Protein AF-A0A453AI31-F1 (afdb_monomer_lite)

Structure (mmCIF, N/CA/C/O backbone):
data_AF-A0A453AI31-F1
#
_entry.id   AF-A0A453AI31-F1
#
loop_
_atom_site.group_PDB
_atom_site.id
_atom_site.type_symbol
_atom_site.label_atom_id
_atom_site.label_alt_id
_atom_site.label_comp_id
_atom_site.label_asym_id
_atom_site.label_entity_id
_atom_site.label_seq_id
_atom_site.pdbx_PDB_ins_code
_atom_site.Cartn_x
_atom_site.Cartn_y
_atom_site.Cartn_z
_atom_site.occupancy
_atom_site.B_iso_or_equiv
_atom_site.auth_seq_id
_atom_site.auth_comp_id
_atom_site.auth_asym_id
_atom_site.auth_atom_id
_atom_site.pdbx_PDB_model_num
ATOM 1 N N . PHE A 1 1 ? 23.991 -8.317 1.657 1.00 60.59 1 PHE A N 1
ATOM 2 C CA . PHE A 1 1 ? 23.143 -7.203 2.105 1.00 60.59 1 PHE A CA 1
ATOM 3 C C . PHE A 1 1 ? 21.866 -7.823 2.607 1.00 60.59 1 PHE A C 1
ATOM 5 O O . PHE A 1 1 ? 21.245 -8.556 1.847 1.00 60.59 1 PHE A O 1
ATOM 12 N N . LEU A 1 2 ? 21.525 -7.597 3.868 1.00 69.75 2 LEU A N 1
ATOM 13 C CA . LEU A 1 2 ? 20.229 -7.977 4.405 1.00 69.75 2 LEU A CA 1
ATOM 14 C C . LEU A 1 2 ? 19.218 -6.891 4.020 1.00 69.75 2 LEU A C 1
ATOM 16 O O . LEU A 1 2 ? 19.501 -5.701 4.185 1.00 69.75 2 LEU A O 1
ATOM 20 N N . ILE A 1 3 ? 18.062 -7.283 3.487 1.00 77.31 3 ILE A N 1
ATOM 21 C CA . ILE 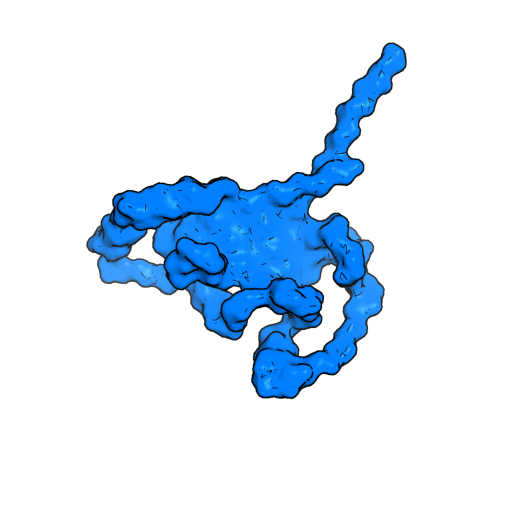A 1 3 ? 16.920 -6.374 3.365 1.00 77.31 3 ILE A CA 1
ATOM 22 C C . ILE A 1 3 ? 16.150 -6.467 4.676 1.00 77.31 3 ILE A C 1
ATOM 24 O O . ILE A 1 3 ? 15.705 -7.544 5.063 1.00 77.31 3 ILE A O 1
ATOM 28 N N . VAL A 1 4 ? 16.034 -5.339 5.371 1.00 85.38 4 VAL A N 1
ATOM 29 C CA . VAL A 1 4 ? 15.209 -5.208 6.570 1.00 85.38 4 VAL A CA 1
ATOM 30 C C . VAL A 1 4 ? 13.912 -4.524 6.164 1.00 85.38 4 VAL A C 1
ATOM 32 O O . VAL A 1 4 ? 13.946 -3.439 5.581 1.00 85.38 4 VAL A O 1
ATOM 35 N N . SER A 1 5 ? 12.782 -5.153 6.474 1.00 88.06 5 SER A N 1
ATOM 36 C CA . SER A 1 5 ? 11.460 -4.538 6.380 1.00 88.06 5 SER A CA 1
ATOM 37 C C . SER A 1 5 ? 11.089 -3.925 7.727 1.00 88.06 5 SER A C 1
ATOM 39 O O . SER A 1 5 ? 11.111 -4.609 8.751 1.00 88.06 5 SER A O 1
ATOM 41 N N . LEU A 1 6 ? 10.751 -2.643 7.723 1.00 92.56 6 LEU A N 1
ATOM 42 C CA . LEU A 1 6 ? 10.165 -1.938 8.857 1.00 92.56 6 LEU A CA 1
ATOM 43 C C . LEU A 1 6 ? 8.677 -1.763 8.583 1.00 92.56 6 LEU A C 1
ATOM 45 O O . LEU A 1 6 ? 8.303 -1.445 7.457 1.00 92.56 6 LEU A O 1
ATOM 49 N N . GLN A 1 7 ? 7.852 -1.981 9.596 1.00 95.25 7 GLN A N 1
ATOM 50 C CA . GLN A 1 7 ? 6.406 -1.915 9.475 1.00 95.25 7 GLN A CA 1
ATOM 51 C C . GLN A 1 7 ? 5.862 -0.803 10.358 1.00 95.25 7 GLN A C 1
ATOM 53 O O . GLN A 1 7 ? 6.305 -0.644 11.495 1.00 95.25 7 GLN A O 1
ATOM 58 N N . TYR A 1 8 ? 4.914 -0.049 9.816 1.00 96.56 8 TYR A N 1
ATOM 59 C CA . TYR A 1 8 ? 4.300 1.091 10.472 1.00 96.56 8 TYR A CA 1
ATOM 60 C C . TYR A 1 8 ? 2.787 1.072 10.275 1.00 96.56 8 TYR A C 1
ATOM 62 O O . TYR A 1 8 ? 2.313 0.699 9.205 1.00 96.56 8 TYR A O 1
ATOM 70 N N . TYR A 1 9 ? 2.044 1.481 11.299 1.00 95.94 9 TYR A N 1
ATOM 71 C CA . TYR A 1 9 ? 0.587 1.607 11.300 1.00 95.94 9 TYR A CA 1
ATOM 72 C C . TYR A 1 9 ? 0.213 3.022 11.711 1.00 95.94 9 TYR A C 1
ATOM 74 O O . TYR A 1 9 ? 0.619 3.442 12.789 1.00 95.94 9 TYR A O 1
ATOM 82 N N . THR A 1 10 ? -0.558 3.737 10.900 1.00 94.44 10 THR A N 1
ATOM 83 C CA . THR A 1 10 ? -0.898 5.144 11.141 1.00 94.44 10 THR A CA 1
ATOM 84 C C . THR A 1 10 ? -2.396 5.309 11.387 1.00 94.44 10 THR A C 1
ATOM 86 O O . THR A 1 10 ? -3.207 4.854 10.572 1.00 94.44 10 THR A O 1
ATOM 89 N N . SER A 1 11 ? -2.753 5.952 12.509 1.00 92.19 11 SER A N 1
ATOM 90 C CA . SER A 1 11 ? -4.144 6.303 12.830 1.00 92.19 11 SER A CA 1
ATOM 91 C C . SER A 1 11 ? -4.662 7.358 11.847 1.00 92.19 11 SER A C 1
ATOM 93 O O . SER A 1 11 ? -3.962 8.337 11.584 1.00 92.19 11 SER A O 1
ATOM 95 N N . PRO A 1 12 ? -5.899 7.212 11.342 1.00 88.50 12 PRO A N 1
ATOM 96 C CA . PRO A 1 12 ? -6.502 8.194 10.454 1.00 88.50 12 PRO A CA 1
ATOM 97 C C . PRO A 1 12 ? -6.972 9.479 11.143 1.00 88.50 12 PRO A C 1
ATOM 99 O O . PRO A 1 12 ? -7.403 10.397 10.449 1.00 88.50 12 PRO A O 1
ATOM 102 N N . VAL A 1 13 ? -6.984 9.521 12.474 1.00 86.81 13 VAL A N 1
ATOM 103 C CA . VAL A 1 13 ? -7.518 10.657 13.236 1.00 86.81 13 VAL A CA 1
ATOM 104 C C . VAL A 1 13 ? -6.383 11.469 13.844 1.00 86.81 13 VAL A C 1
ATOM 106 O O . VAL A 1 13 ? -6.378 12.688 13.735 1.00 86.81 13 VAL A O 1
ATOM 109 N N . SER A 1 14 ? -5.411 10.801 14.461 1.00 88.00 14 SER A N 1
ATOM 110 C CA . SER A 1 14 ? -4.315 11.457 15.183 1.00 88.00 14 SER A CA 1
ATOM 111 C C . SER A 1 14 ? -2.988 11.507 14.424 1.00 88.00 14 SER A C 1
ATOM 113 O O . SER A 1 14 ? -2.026 12.082 14.934 1.00 88.00 14 SER A O 1
ATOM 115 N N . ASP A 1 15 ? -2.894 10.853 13.259 1.00 87.38 15 ASP A N 1
ATOM 116 C CA . ASP A 1 15 ? -1.647 10.604 12.516 1.00 87.38 15 ASP A CA 1
ATOM 117 C C . ASP A 1 15 ? -0.555 9.882 13.340 1.00 87.38 15 ASP A C 1
ATOM 119 O O . ASP A 1 15 ? 0.616 9.796 12.947 1.00 87.38 15 ASP A O 1
ATOM 123 N N . TYR A 1 16 ? -0.916 9.312 14.497 1.00 91.75 16 TYR A N 1
ATOM 124 C CA . TYR A 1 16 ? 0.010 8.551 15.328 1.00 91.75 16 TYR A CA 1
ATOM 125 C C . TYR A 1 16 ? 0.436 7.278 14.623 1.00 91.75 16 TYR A C 1
ATOM 127 O O . TYR A 1 16 ? -0.386 6.563 14.054 1.00 91.75 16 TYR A O 1
ATOM 135 N N . THR A 1 17 ? 1.739 7.005 14.680 1.00 94.25 17 THR A N 1
ATOM 136 C CA . THR A 1 17 ? 2.356 5.881 13.983 1.00 94.25 17 THR A CA 1
ATOM 137 C C . THR A 1 17 ? 2.935 4.872 14.972 1.00 94.25 17 THR A C 1
ATOM 139 O O . THR A 1 17 ? 3.720 5.233 15.849 1.00 94.25 17 THR A O 1
ATOM 142 N N . PHE A 1 18 ? 2.581 3.603 14.792 1.00 96.75 18 PHE A N 1
ATOM 143 C CA . PHE A 1 18 ? 2.964 2.471 15.636 1.00 96.75 18 PHE A CA 1
ATOM 144 C C . PHE A 1 18 ? 3.814 1.480 14.849 1.00 96.75 18 PHE A C 1
ATOM 146 O O . PHE A 1 18 ? 3.632 1.329 13.644 1.00 96.75 18 PHE A O 1
ATOM 153 N N . SER A 1 19 ? 4.742 0.794 15.514 1.00 95.12 19 SER A N 1
ATOM 154 C CA . SER A 1 19 ? 5.666 -0.140 14.851 1.00 95.12 19 SER A CA 1
ATOM 155 C C . SER A 1 19 ? 5.154 -1.582 14.822 1.00 95.12 19 SER A C 1
ATOM 157 O O . SER A 1 19 ? 5.687 -2.432 14.108 1.00 95.12 19 SER A O 1
ATOM 159 N N . THR A 1 20 ? 4.107 -1.864 15.600 1.00 93.88 20 THR A N 1
ATOM 160 C CA . THR A 1 20 ? 3.472 -3.178 15.689 1.00 93.88 20 THR A CA 1
ATOM 161 C C . THR A 1 20 ? 1.952 -3.059 15.647 1.00 93.88 20 THR A C 1
ATOM 163 O O . THR A 1 20 ? 1.379 -2.049 16.053 1.00 93.88 20 THR A O 1
ATOM 166 N N . GLU A 1 21 ? 1.289 -4.124 15.195 1.00 93.56 21 GLU A N 1
ATOM 167 C CA . GLU A 1 21 ? -0.176 -4.206 15.194 1.00 93.56 21 GLU A CA 1
ATOM 168 C C . GLU A 1 21 ? -0.746 -4.124 16.608 1.00 93.56 21 GLU A C 1
ATOM 170 O O . GLU A 1 21 ? -1.772 -3.500 16.839 1.00 93.56 21 GLU A O 1
ATOM 175 N N . MET A 1 22 ? -0.055 -4.735 17.572 1.00 95.00 22 MET A N 1
ATOM 176 C CA . MET A 1 22 ? -0.496 -4.774 18.962 1.00 95.00 22 MET A CA 1
ATOM 177 C C . MET A 1 22 ? -0.529 -3.378 19.587 1.00 95.00 22 MET A C 1
ATOM 179 O O . MET A 1 22 ? -1.482 -3.061 20.285 1.00 95.00 22 MET A O 1
ATOM 183 N N . GLU A 1 23 ? 0.475 -2.541 19.311 1.00 96.38 23 GLU A N 1
ATOM 184 C CA . GLU A 1 23 ? 0.488 -1.136 19.740 1.00 96.38 23 GLU A CA 1
ATOM 185 C C . GLU A 1 23 ? -0.668 -0.346 19.110 1.00 96.38 23 GLU A C 1
ATOM 187 O O . GLU A 1 23 ? -1.345 0.411 19.801 1.00 96.38 23 GLU A O 1
ATOM 192 N N . ALA A 1 24 ? -0.923 -0.553 17.814 1.00 95.56 24 ALA A N 1
ATOM 193 C CA . ALA A 1 24 ? -2.037 0.083 17.116 1.00 95.56 24 ALA A CA 1
ATOM 194 C C . ALA A 1 24 ? -3.400 -0.343 17.692 1.00 95.56 24 ALA A C 1
ATOM 196 O O . ALA A 1 24 ? -4.281 0.493 17.884 1.00 95.56 24 ALA A O 1
ATOM 197 N N . LEU A 1 25 ? -3.566 -1.630 18.010 1.00 94.94 25 LEU A N 1
ATOM 198 C CA . LEU A 1 25 ? -4.778 -2.162 18.628 1.00 94.94 25 LEU A CA 1
ATOM 199 C C . LEU A 1 25 ? -4.962 -1.655 20.062 1.00 94.94 25 LEU A C 1
ATOM 201 O O . LEU A 1 25 ? -6.065 -1.259 20.421 1.00 94.94 25 LEU A O 1
ATOM 205 N N . ASP A 1 26 ? -3.905 -1.627 20.875 1.00 96.25 26 ASP A N 1
ATOM 206 C CA . ASP A 1 26 ? -3.959 -1.071 22.234 1.00 96.25 26 ASP A CA 1
ATOM 207 C C . ASP A 1 26 ? -4.393 0.401 22.209 1.00 96.25 26 ASP A C 1
ATOM 209 O O . ASP A 1 26 ? -5.296 0.809 22.940 1.00 96.25 26 ASP A O 1
ATOM 213 N N . TYR A 1 27 ? -3.832 1.178 21.279 1.00 95.12 27 TYR A N 1
ATOM 214 C CA . TYR A 1 27 ? -4.243 2.556 21.045 1.00 95.12 27 TYR A CA 1
ATOM 215 C C . TYR A 1 27 ? -5.717 2.664 20.637 1.00 95.12 27 TYR A C 1
ATOM 217 O O . TYR A 1 27 ? -6.453 3.463 21.221 1.00 95.12 27 TYR A O 1
ATOM 225 N N . LEU A 1 28 ? -6.161 1.837 19.687 1.00 92.25 28 LEU A N 1
ATOM 226 C CA . LEU A 1 28 ? -7.548 1.792 19.228 1.00 92.25 28 LEU A CA 1
ATOM 227 C C . LEU A 1 28 ? -8.523 1.519 20.383 1.00 92.25 28 LEU A C 1
ATOM 229 O O . LEU A 1 28 ? -9.521 2.219 20.522 1.00 92.25 28 LEU A O 1
ATOM 233 N N . PHE A 1 29 ? -8.219 0.544 21.244 1.00 92.81 29 PHE A N 1
ATOM 234 C CA . PHE A 1 29 ? -9.057 0.200 22.398 1.00 92.81 29 PHE A CA 1
ATOM 235 C C . PHE A 1 29 ? -8.969 1.207 23.554 1.00 92.81 29 PHE A C 1
ATOM 237 O O . PHE A 1 29 ? -9.763 1.131 24.489 1.00 92.81 29 PHE A O 1
ATOM 244 N N . SER A 1 30 ? -8.031 2.155 23.508 1.00 93.06 30 SER A N 1
ATOM 245 C CA . SER A 1 30 ? -7.911 3.224 24.507 1.00 93.06 30 SER A CA 1
ATOM 246 C C . SER A 1 30 ? -8.847 4.419 24.263 1.00 93.06 30 SER A C 1
ATOM 248 O O . SER A 1 30 ? -8.822 5.374 25.050 1.00 93.06 30 SER A O 1
ATOM 250 N N . GLU A 1 31 ? -9.613 4.403 23.160 1.00 86.38 31 GLU A N 1
ATOM 251 C CA . GLU A 1 31 ? -10.559 5.463 22.760 1.00 86.38 31 GLU A CA 1
ATOM 252 C C . GLU A 1 31 ? -9.897 6.859 22.737 1.00 86.38 31 GLU A C 1
ATOM 254 O O . GLU A 1 31 ? -10.485 7.889 23.077 1.00 86.38 31 GLU A O 1
ATOM 259 N N . MET A 1 32 ? -8.604 6.922 22.399 1.00 86.50 32 MET A N 1
ATOM 260 C CA . MET A 1 32 ? -7.882 8.194 22.327 1.00 86.50 32 MET A CA 1
ATOM 261 C C . MET A 1 32 ? -8.389 9.056 21.166 1.00 86.50 32 MET A C 1
ATOM 263 O O . MET A 1 32 ? -8.643 10.241 21.362 1.00 86.50 32 MET A O 1
ATOM 267 N N . ASP A 1 33 ? -8.586 8.452 19.992 1.00 85.25 33 ASP A N 1
ATOM 268 C CA . ASP A 1 33 ? -9.087 9.142 18.799 1.00 85.25 33 ASP A CA 1
ATOM 269 C C . ASP A 1 33 ? -10.500 9.715 19.011 1.00 85.25 33 ASP A C 1
ATOM 271 O O . ASP A 1 33 ? -10.798 10.809 18.536 1.00 85.25 33 ASP A O 1
ATOM 275 N N . GLU A 1 34 ? -11.359 9.039 19.782 1.00 83.75 34 GLU A N 1
ATOM 276 C CA . GLU A 1 34 ? -12.700 9.543 20.119 1.00 83.75 34 GLU A CA 1
ATOM 277 C C . GLU A 1 34 ? -12.618 10.847 20.919 1.00 83.75 34 GLU A C 1
ATOM 279 O O . GLU A 1 34 ? -13.275 11.833 20.587 1.00 83.75 34 GLU A O 1
ATOM 284 N N . ARG A 1 35 ? -11.721 10.898 21.910 1.00 81.50 35 ARG A N 1
ATOM 285 C CA . ARG A 1 35 ? -11.472 12.110 22.704 1.00 81.50 35 ARG A CA 1
ATOM 286 C C . ARG A 1 35 ? -10.901 13.256 21.868 1.00 81.50 35 ARG A C 1
ATOM 288 O O . ARG A 1 35 ? -11.188 14.416 22.160 1.00 81.50 35 ARG A O 1
ATOM 295 N N . ILE A 1 36 ? -10.098 12.948 20.848 1.00 81.44 36 ILE A N 1
ATOM 296 C CA . ILE A 1 36 ? -9.562 13.945 19.910 1.00 81.44 36 ILE A CA 1
ATOM 297 C C . ILE A 1 36 ? -10.705 14.532 19.073 1.00 81.44 36 ILE A C 1
ATOM 299 O O . ILE A 1 36 ? -10.894 15.749 19.083 1.00 81.44 36 ILE A O 1
ATOM 303 N N . LEU A 1 37 ? -11.529 13.681 18.452 1.00 77.62 37 LEU A N 1
ATOM 304 C CA . LEU A 1 37 ? -12.677 14.095 17.634 1.00 77.62 37 LEU A CA 1
ATOM 305 C C . LEU A 1 37 ? -13.723 14.902 18.416 1.00 77.62 37 LEU A C 1
ATOM 307 O O . LEU A 1 37 ? -14.283 15.855 17.883 1.00 77.62 37 LEU A O 1
ATOM 311 N N . GLU A 1 38 ? -13.983 14.559 19.680 1.00 75.00 38 GLU A N 1
ATOM 312 C CA . GLU A 1 38 ? -14.893 15.328 20.541 1.00 75.00 38 GLU A CA 1
ATOM 313 C C . GLU A 1 38 ? -14.365 16.738 20.854 1.00 75.00 38 GLU A C 1
ATOM 315 O O . GLU A 1 38 ? -15.150 17.664 21.080 1.00 75.00 38 GLU A O 1
ATOM 320 N N . SER A 1 39 ? -13.039 16.911 20.873 1.00 70.06 39 SER A N 1
ATOM 321 C CA . SER A 1 39 ? -12.378 18.180 21.193 1.00 70.06 39 SER A CA 1
ATOM 322 C C . SER A 1 39 ? -12.190 19.102 19.980 1.00 70.06 39 SER A C 1
ATOM 324 O O . SER A 1 39 ? -12.159 20.327 20.129 1.00 70.06 39 SER A O 1
ATOM 326 N N . GLU A 1 40 ? -12.131 18.536 18.774 1.00 68.75 40 GLU A N 1
ATOM 327 C CA . GLU A 1 40 ? -11.960 19.255 17.513 1.00 68.75 40 GLU A CA 1
ATOM 328 C C . GLU A 1 40 ? -13.308 19.383 16.789 1.00 68.75 40 GLU A C 1
ATOM 330 O O . GLU A 1 40 ? -13.713 18.542 15.995 1.00 68.75 40 GLU A O 1
ATOM 335 N N . ALA A 1 41 ? -14.028 20.478 17.047 1.00 54.69 41 ALA A N 1
ATOM 336 C CA . ALA A 1 41 ? -15.401 20.694 16.574 1.00 54.69 41 ALA A CA 1
ATOM 337 C C . ALA A 1 41 ? -15.610 20.725 15.038 1.00 54.69 41 ALA A C 1
ATOM 339 O O . ALA A 1 41 ? -16.740 20.925 14.602 1.00 54.69 41 ALA A O 1
ATOM 340 N N . CYS A 1 42 ? -14.573 20.548 14.216 1.00 53.47 42 CYS A N 1
ATOM 341 C CA . CYS A 1 42 ? -14.617 20.424 12.755 1.00 53.47 42 CYS A CA 1
ATOM 342 C C . CYS A 1 42 ? -13.297 19.770 12.298 1.00 53.47 42 CYS A C 1
ATOM 344 O O . CYS A 1 42 ? -12.391 20.485 11.876 1.00 53.47 42 CYS A O 1
ATOM 346 N N . ALA A 1 43 ? -13.144 18.451 12.431 1.00 53.22 43 ALA A N 1
ATOM 347 C CA . ALA A 1 43 ? -11.930 17.781 11.962 1.00 53.22 43 ALA A CA 1
ATOM 348 C C . ALA A 1 43 ? -11.849 17.834 10.426 1.00 53.22 43 ALA A C 1
ATOM 350 O O . ALA A 1 43 ? -12.779 17.423 9.722 1.00 53.22 43 ALA A O 1
ATOM 351 N N . GLU A 1 44 ? -10.750 18.401 9.926 1.00 57.50 44 GLU A N 1
ATOM 352 C CA . GLU A 1 44 ? -10.400 18.390 8.512 1.00 57.50 44 GLU A CA 1
ATOM 353 C C . GLU A 1 44 ? -10.281 16.946 8.010 1.00 57.50 44 GLU A C 1
ATOM 355 O O . GLU A 1 44 ? -9.846 16.034 8.710 1.00 57.50 44 GLU A O 1
ATOM 360 N N . ASP A 1 45 ? -10.743 16.759 6.779 1.00 58.72 45 ASP A N 1
ATOM 361 C CA . ASP A 1 45 ? -10.779 15.496 6.053 1.00 58.72 45 ASP A CA 1
ATOM 362 C C . ASP A 1 45 ? -9.376 14.869 6.021 1.00 58.72 45 ASP A C 1
ATOM 364 O O . ASP A 1 45 ? -8.404 15.554 5.700 1.00 58.72 45 ASP A O 1
ATOM 368 N N . ASN A 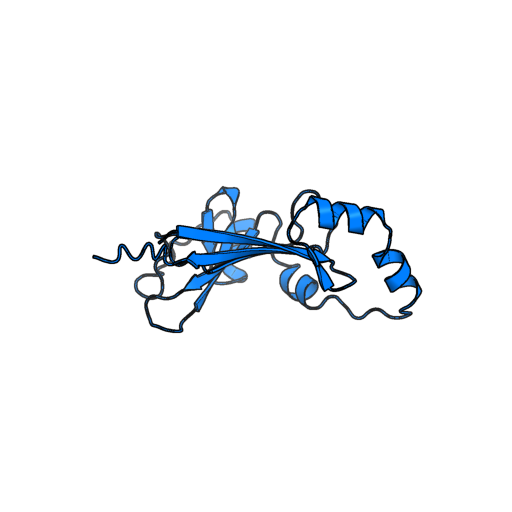1 46 ? -9.246 13.575 6.332 1.00 66.50 46 ASN A N 1
ATOM 369 C CA . ASN A 1 46 ? -7.976 12.867 6.181 1.00 66.50 46 ASN A CA 1
ATOM 370 C C . ASN A 1 46 ? -7.637 12.798 4.680 1.00 66.50 46 ASN A C 1
ATOM 372 O O . ASN A 1 46 ? -8.047 11.882 3.959 1.00 66.50 46 ASN A O 1
ATOM 376 N N . GLU A 1 47 ? -6.923 13.817 4.196 1.00 73.19 47 GLU A N 1
ATOM 377 C CA . GLU A 1 47 ? -6.648 14.052 2.776 1.00 73.19 47 GLU A CA 1
ATOM 378 C C . GLU A 1 47 ? -5.934 12.860 2.123 1.00 73.19 47 GLU A C 1
ATOM 380 O O . GLU A 1 47 ? -6.185 12.538 0.957 1.00 73.19 47 GLU A O 1
ATOM 385 N N . LEU A 1 48 ? -5.098 12.141 2.880 1.00 75.06 48 LEU A N 1
ATOM 386 C CA . LEU A 1 48 ? -4.402 10.950 2.400 1.00 75.06 48 LEU A CA 1
ATOM 387 C C . LEU A 1 48 ? -5.373 9.782 2.182 1.00 75.06 48 LEU A C 1
ATOM 389 O O . LEU A 1 48 ? -5.370 9.174 1.106 1.00 75.06 48 LEU A O 1
ATOM 393 N N . HIS A 1 49 ? -6.257 9.508 3.144 1.00 75.75 49 HIS A N 1
ATOM 394 C CA . HIS A 1 49 ? -7.306 8.502 2.980 1.00 75.75 49 HIS A CA 1
ATOM 395 C C . HIS A 1 49 ? -8.265 8.873 1.835 1.00 75.75 49 HIS A C 1
ATOM 397 O O . HIS A 1 49 ? -8.591 8.034 0.992 1.00 75.75 49 HIS A O 1
ATOM 403 N N . LYS A 1 50 ? -8.662 10.145 1.723 1.00 80.94 50 LYS A N 1
ATOM 404 C CA . LYS A 1 50 ? -9.523 10.634 0.638 1.00 80.94 50 LYS A CA 1
ATOM 405 C C . LYS A 1 50 ? -8.886 10.432 -0.737 1.00 80.94 50 LYS A C 1
ATOM 407 O O . LYS A 1 50 ? -9.542 9.909 -1.644 1.00 80.94 50 LYS A O 1
ATOM 412 N N . MET A 1 51 ? -7.605 10.775 -0.888 1.00 84.50 51 MET A N 1
ATOM 413 C CA . MET A 1 51 ? -6.854 10.625 -2.138 1.00 84.50 51 MET A CA 1
ATOM 414 C C . MET A 1 51 ? -6.754 9.165 -2.600 1.00 84.50 51 MET A C 1
ATOM 416 O O . MET A 1 51 ? -6.658 8.908 -3.805 1.00 84.50 51 MET A O 1
ATOM 420 N N . HIS A 1 52 ? -6.809 8.213 -1.668 1.00 86.19 52 HIS A N 1
ATOM 421 C CA . HIS A 1 52 ? -6.665 6.784 -1.942 1.00 86.19 52 HIS A CA 1
ATOM 422 C C . HIS A 1 52 ? -7.951 5.965 -1.796 1.00 86.19 52 HIS A C 1
ATOM 424 O O . HIS A 1 52 ? -7.956 4.797 -2.161 1.00 86.19 52 HIS A O 1
ATOM 430 N N . SER A 1 53 ? -9.068 6.587 -1.412 1.00 88.62 53 SER A N 1
ATOM 431 C CA . SER A 1 53 ? -10.389 5.951 -1.263 1.00 88.62 53 SER A CA 1
ATOM 432 C C . SER A 1 53 ? -10.944 5.267 -2.523 1.00 88.62 53 SER A C 1
ATOM 434 O O . SER A 1 53 ? -11.878 4.474 -2.438 1.00 88.62 53 SER A O 1
ATOM 436 N N . TRP A 1 54 ? -10.397 5.580 -3.702 1.00 92.56 54 TRP A N 1
ATOM 437 C CA . TRP A 1 54 ? -10.762 4.936 -4.967 1.00 92.56 54 TRP A CA 1
ATOM 438 C C . TRP A 1 54 ? -10.037 3.605 -5.201 1.00 92.56 54 TRP A C 1
ATOM 440 O O . TRP A 1 54 ? -10.444 2.858 -6.092 1.00 92.56 54 TRP A O 1
ATOM 450 N N . LEU A 1 55 ? -8.935 3.351 -4.487 1.00 93.81 55 LEU A N 1
ATOM 451 C CA . LEU A 1 55 ? -8.160 2.125 -4.612 1.00 93.81 55 LEU A CA 1
ATOM 452 C C . LEU A 1 55 ? -8.948 0.998 -3.919 1.00 93.81 55 LEU A C 1
ATOM 454 O O . LEU A 1 55 ? -9.302 1.167 -2.754 1.00 93.81 55 LEU A O 1
ATOM 458 N N . PRO A 1 56 ? -9.275 -0.110 -4.608 1.00 92.38 56 PRO A N 1
ATOM 459 C CA . PRO A 1 56 ? -10.077 -1.172 -4.005 1.00 92.38 56 PRO A CA 1
ATOM 460 C C . PRO A 1 56 ? -9.337 -1.901 -2.880 1.00 92.38 56 PRO A C 1
ATOM 462 O O . PRO A 1 56 ? -8.107 -1.933 -2.860 1.00 92.38 56 PRO A O 1
ATOM 465 N N . ASP A 1 57 ? -10.087 -2.562 -2.003 1.00 89.38 57 ASP A N 1
ATOM 466 C CA . ASP A 1 57 ? -9.519 -3.406 -0.949 1.00 89.38 57 ASP A CA 1
ATOM 467 C C . ASP A 1 57 ? -8.665 -4.544 -1.545 1.00 89.38 57 ASP A C 1
ATOM 469 O O . ASP A 1 57 ? -8.925 -5.039 -2.649 1.00 89.38 57 ASP A O 1
ATOM 473 N N . GLY A 1 58 ? -7.615 -4.954 -0.828 1.00 90.88 58 GLY A N 1
ATOM 474 C CA . GLY A 1 58 ? -6.644 -5.953 -1.301 1.00 90.88 58 GLY A CA 1
ATOM 475 C C . GLY A 1 58 ? -5.600 -5.416 -2.293 1.00 90.88 58 GLY A C 1
ATOM 476 O O . GLY A 1 58 ? -4.810 -6.190 -2.848 1.00 90.88 58 GLY A O 1
ATOM 477 N N . TRP A 1 59 ? -5.575 -4.100 -2.518 1.00 95.25 59 TRP A N 1
ATOM 478 C CA . TRP A 1 59 ? -4.553 -3.418 -3.305 1.00 95.25 59 TRP A CA 1
ATOM 479 C C . TRP A 1 59 ? -3.614 -2.594 -2.434 1.00 95.25 59 TRP A C 1
ATOM 481 O O . TRP A 1 59 ? -4.017 -1.987 -1.446 1.00 95.25 59 TRP A O 1
ATOM 491 N N . VAL A 1 60 ? -2.362 -2.496 -2.872 1.00 96.00 60 VAL A N 1
ATOM 492 C CA . VAL A 1 60 ? -1.349 -1.641 -2.248 1.00 96.00 60 VAL A CA 1
ATOM 493 C C . VAL A 1 60 ? -0.737 -0.685 -3.254 1.00 96.00 60 VAL A C 1
ATOM 495 O O . VAL A 1 60 ? -0.722 -0.930 -4.463 1.00 96.00 60 VAL A O 1
ATOM 498 N N . VAL A 1 61 ? -0.185 0.408 -2.743 1.00 96.50 61 VAL A N 1
ATOM 499 C CA . VAL A 1 61 ? 0.712 1.277 -3.498 1.00 96.50 61 VAL A CA 1
ATOM 500 C C . VAL A 1 61 ? 2.144 0.818 -3.247 1.00 96.50 61 VAL A C 1
ATOM 502 O O . VAL A 1 61 ? 2.652 0.936 -2.140 1.00 96.50 61 VAL A O 1
ATOM 505 N N . GLU A 1 62 ? 2.810 0.306 -4.275 1.00 96.25 62 GLU A N 1
ATOM 506 C CA . GLU A 1 62 ? 4.205 -0.131 -4.223 1.00 96.25 62 GLU A CA 1
ATOM 507 C C . GLU A 1 62 ? 5.109 0.937 -4.847 1.00 96.25 62 GLU A C 1
ATOM 509 O O . GLU A 1 62 ? 4.913 1.354 -5.991 1.00 96.25 62 GLU A O 1
ATOM 514 N N . VAL A 1 63 ? 6.118 1.381 -4.103 1.00 95.19 63 VAL A N 1
ATOM 515 C CA . VAL A 1 63 ? 7.141 2.319 -4.571 1.00 95.19 63 VAL A CA 1
ATOM 516 C C . VAL A 1 63 ? 8.420 1.542 -4.837 1.00 95.19 63 VAL A C 1
ATOM 518 O O . VAL A 1 63 ? 8.949 0.878 -3.947 1.00 95.19 63 VAL A O 1
ATOM 521 N N . ARG A 1 64 ? 8.939 1.643 -6.060 1.00 93.38 64 ARG A N 1
ATOM 522 C CA . ARG A 1 64 ? 10.171 0.977 -6.494 1.00 93.38 64 ARG A CA 1
ATOM 523 C C . ARG A 1 64 ? 11.234 1.967 -6.931 1.00 93.38 64 ARG A C 1
ATOM 525 O O . ARG A 1 64 ? 10.926 2.976 -7.561 1.00 93.38 64 ARG A O 1
ATOM 532 N N . ALA A 1 65 ? 12.495 1.627 -6.696 1.00 91.56 65 ALA A N 1
ATOM 533 C CA . ALA A 1 65 ? 13.624 2.276 -7.340 1.00 91.56 65 ALA A CA 1
ATOM 534 C C . ALA A 1 65 ? 13.679 1.907 -8.835 1.00 91.56 65 ALA A C 1
ATOM 536 O O . ALA A 1 65 ? 13.544 0.744 -9.229 1.00 91.56 65 ALA A O 1
ATOM 537 N N . GLY A 1 66 ? 13.879 2.922 -9.669 1.00 87.38 66 GLY A N 1
ATOM 538 C CA . GLY A 1 66 ? 14.063 2.809 -11.108 1.00 87.38 66 GLY A CA 1
ATOM 539 C C . GLY A 1 66 ? 15.449 2.309 -11.503 1.00 87.38 66 GLY A C 1
ATOM 540 O O . GLY A 1 66 ? 16.379 2.284 -10.700 1.00 87.38 66 GLY A O 1
ATOM 541 N N . THR A 1 67 ? 15.600 1.946 -12.780 1.00 82.75 67 THR A N 1
ATOM 542 C CA . THR A 1 67 ? 16.910 1.576 -13.352 1.00 82.75 67 THR A CA 1
ATOM 543 C C . THR A 1 67 ? 17.864 2.770 -13.410 1.00 82.75 67 THR A C 1
ATOM 545 O O . THR A 1 67 ? 19.077 2.619 -13.256 1.00 82.75 67 THR A O 1
ATOM 548 N N . MET A 1 68 ? 17.324 3.975 -13.613 1.00 79.62 68 MET A N 1
ATOM 549 C CA . MET A 1 68 ? 18.078 5.220 -13.517 1.00 79.62 68 MET A CA 1
ATOM 550 C C . MET A 1 68 ? 18.148 5.677 -12.061 1.00 79.62 68 MET A C 1
ATOM 552 O O . MET A 1 68 ? 17.136 5.665 -11.357 1.00 79.62 68 MET A O 1
ATOM 556 N N . ARG A 1 69 ? 19.334 6.135 -11.639 1.00 73.06 69 ARG A N 1
ATOM 557 C CA . ARG A 1 69 ? 19.535 6.730 -10.311 1.00 73.06 69 ARG A CA 1
ATOM 558 C C . ARG A 1 69 ? 18.501 7.829 -10.047 1.00 73.06 69 ARG A C 1
ATOM 560 O O . ARG A 1 69 ? 18.155 8.587 -10.952 1.00 73.06 69 ARG A O 1
ATOM 567 N N . ASP A 1 70 ? 18.009 7.850 -8.813 1.00 78.19 70 ASP A N 1
ATOM 568 C CA . ASP A 1 70 ? 17.061 8.826 -8.258 1.00 78.19 70 ASP A CA 1
ATOM 569 C C . ASP A 1 70 ? 15.655 8.838 -8.877 1.00 78.19 70 ASP A C 1
ATOM 571 O O . ASP A 1 70 ? 14.818 9.654 -8.495 1.00 78.19 70 ASP A O 1
ATOM 575 N N . LYS A 1 71 ? 15.343 7.912 -9.793 1.00 88.88 71 LYS A N 1
ATOM 576 C CA . LYS A 1 71 ? 13.963 7.708 -10.241 1.00 88.88 71 LYS A CA 1
ATOM 577 C C . LYS A 1 71 ? 13.271 6.699 -9.346 1.00 88.88 71 LYS A C 1
ATOM 579 O O . LYS A 1 71 ? 13.797 5.618 -9.098 1.00 88.88 71 LYS A O 1
ATOM 584 N N . MET A 1 72 ? 12.066 7.039 -8.913 1.00 92.12 72 MET A N 1
ATOM 585 C CA . MET A 1 72 ? 11.158 6.116 -8.250 1.00 92.12 72 MET A CA 1
ATOM 586 C C . MET A 1 72 ? 9.902 5.962 -9.094 1.00 92.12 72 MET A C 1
ATOM 588 O O . MET A 1 72 ? 9.465 6.904 -9.757 1.00 92.12 72 MET A O 1
ATOM 592 N N . TYR A 1 73 ? 9.336 4.767 -9.070 1.00 92.00 73 TYR A N 1
ATOM 593 C CA . TYR A 1 73 ? 8.123 4.430 -9.790 1.00 92.00 73 TYR A CA 1
ATOM 594 C C . TYR A 1 73 ? 7.083 3.934 -8.805 1.00 92.00 73 TYR A C 1
ATOM 596 O O . TYR A 1 73 ? 7.379 3.120 -7.931 1.00 92.00 73 TYR A O 1
ATOM 604 N N . LYS A 1 74 ? 5.867 4.449 -8.963 1.00 93.25 74 LYS A N 1
ATOM 605 C CA . LYS A 1 74 ? 4.706 4.038 -8.190 1.00 93.25 74 LYS A CA 1
ATOM 606 C C . LYS A 1 74 ? 3.897 3.035 -8.998 1.00 93.25 74 LYS A C 1
ATOM 608 O O . LYS A 1 74 ? 3.597 3.291 -10.163 1.00 93.25 74 LYS A O 1
ATOM 613 N N . PHE A 1 75 ? 3.503 1.955 -8.346 1.00 93.81 75 PHE A N 1
ATOM 614 C CA . PHE A 1 75 ? 2.626 0.925 -8.873 1.00 93.81 75 PHE A CA 1
ATOM 615 C C . PHE A 1 75 ? 1.439 0.728 -7.944 1.00 93.81 75 PHE A C 1
ATOM 617 O O . PHE A 1 75 ? 1.569 0.825 -6.729 1.00 93.81 75 PHE A O 1
ATOM 624 N N . TYR A 1 76 ? 0.294 0.404 -8.519 1.00 94.69 76 TYR A N 1
ATOM 625 C CA . TYR A 1 76 ? -0.841 -0.167 -7.815 1.00 94.69 76 TYR A CA 1
ATOM 626 C C . TYR A 1 76 ? -0.770 -1.676 -7.984 1.00 94.69 76 TYR A C 1
ATOM 628 O O . TYR A 1 76 ? -0.755 -2.164 -9.116 1.00 94.69 76 TYR A O 1
ATOM 636 N N . VAL A 1 77 ? -0.671 -2.403 -6.877 1.00 93.94 77 VAL A N 1
ATOM 637 C CA . VAL A 1 77 ? -0.420 -3.844 -6.876 1.00 93.94 77 VAL A CA 1
ATOM 638 C C . VAL A 1 77 ? -1.583 -4.568 -6.227 1.00 93.94 77 VAL A C 1
ATOM 640 O O . VAL A 1 77 ? -1.929 -4.279 -5.087 1.00 93.94 77 VAL A O 1
ATOM 643 N N . HIS A 1 78 ? -2.170 -5.519 -6.942 1.00 92.81 78 HIS A N 1
ATOM 644 C CA . HIS A 1 78 ? -3.167 -6.424 -6.387 1.00 92.81 78 HIS A CA 1
ATOM 645 C C . HIS A 1 78 ? -2.443 -7.534 -5.626 1.00 92.81 78 HIS A C 1
ATOM 647 O O . HIS A 1 78 ? -1.804 -8.384 -6.255 1.00 92.81 78 HIS A O 1
ATOM 653 N N . LEU A 1 79 ? -2.513 -7.527 -4.291 1.00 89.62 79 LEU A N 1
ATOM 654 C CA . LEU A 1 79 ? -1.733 -8.441 -3.448 1.00 89.62 79 LEU A CA 1
ATOM 655 C C . LEU A 1 79 ? -1.969 -9.926 -3.777 1.00 89.62 79 LEU A C 1
ATOM 657 O O . LEU A 1 79 ? -0.980 -10.643 -3.935 1.00 89.62 79 LEU A O 1
ATOM 661 N N . PRO A 1 80 ? -3.218 -10.411 -3.964 1.00 88.25 80 PRO A N 1
ATOM 662 C CA . PRO A 1 80 ? -3.461 -11.837 -4.183 1.00 88.25 80 PRO A CA 1
ATOM 663 C C . PRO A 1 80 ? -2.852 -12.395 -5.473 1.00 88.25 80 PRO A C 1
ATOM 665 O O . PRO A 1 80 ? -2.502 -13.571 -5.530 1.00 88.25 80 PRO A O 1
ATOM 668 N N . THR A 1 81 ? -2.753 -11.581 -6.529 1.00 87.38 81 THR A N 1
ATOM 669 C CA . THR A 1 81 ? -2.276 -12.040 -7.848 1.00 87.38 81 THR A CA 1
ATOM 670 C C . THR A 1 81 ? -0.903 -11.490 -8.226 1.00 87.38 81 THR A C 1
ATOM 672 O O . THR A 1 81 ? -0.346 -11.911 -9.236 1.00 87.38 81 THR A O 1
ATOM 675 N N . GLY A 1 82 ? -0.383 -10.507 -7.486 1.00 87.56 82 GLY A N 1
ATOM 676 C CA . GLY A 1 82 ? 0.856 -9.797 -7.809 1.00 87.56 82 GLY A CA 1
ATOM 677 C C . GLY A 1 82 ? 0.780 -8.920 -9.066 1.00 87.56 82 GLY A C 1
ATOM 678 O O . GLY A 1 82 ? 1.818 -8.500 -9.583 1.00 87.56 82 GLY A O 1
ATOM 679 N N . MET A 1 83 ? -0.422 -8.650 -9.589 1.00 88.31 83 MET A N 1
ATOM 680 C CA . MET A 1 83 ? -0.592 -7.804 -10.776 1.00 88.31 83 MET A CA 1
ATOM 681 C C . MET A 1 83 ? -0.308 -6.345 -10.452 1.00 88.31 83 MET A C 1
ATOM 683 O O . MET A 1 83 ? -0.715 -5.865 -9.401 1.00 88.31 83 MET A O 1
ATOM 687 N N . ARG A 1 84 ? 0.365 -5.642 -11.369 1.00 90.31 84 ARG A N 1
ATOM 688 C CA . ARG A 1 84 ? 0.833 -4.266 -11.172 1.00 90.31 84 ARG A CA 1
ATOM 689 C C . ARG A 1 84 ? 0.330 -3.350 -12.274 1.00 90.31 84 ARG A C 1
ATOM 691 O O . ARG A 1 84 ? 0.400 -3.705 -13.447 1.00 90.31 84 ARG A O 1
ATOM 698 N N . PHE A 1 85 ? -0.096 -2.153 -11.894 1.00 90.75 85 PHE A N 1
ATOM 699 C CA . PHE A 1 85 ? -0.609 -1.134 -12.804 1.00 90.75 85 PHE A CA 1
ATOM 700 C C . PHE A 1 85 ? -0.040 0.244 -12.459 1.00 90.75 85 PHE A C 1
ATOM 702 O O . PHE A 1 85 ? 0.213 0.544 -11.296 1.00 90.75 85 PHE A O 1
ATOM 709 N N . PHE A 1 86 ? 0.167 1.096 -13.463 1.00 87.94 86 PHE A N 1
ATOM 710 C CA . PHE A 1 86 ? 0.712 2.447 -13.263 1.00 87.94 86 PHE A CA 1
ATOM 711 C C . PHE A 1 86 ? -0.355 3.503 -13.001 1.00 87.94 86 PHE A C 1
ATOM 713 O O . PHE A 1 86 ? -0.083 4.512 -12.348 1.00 87.94 86 PHE A O 1
ATOM 720 N N . SER A 1 87 ? -1.550 3.295 -13.546 1.00 89.94 87 SER A N 1
ATOM 721 C CA . SER A 1 87 ? -2.616 4.286 -13.540 1.00 89.94 87 SER A CA 1
ATOM 722 C C . SER A 1 87 ? -3.843 3.778 -12.798 1.00 89.94 87 SER A C 1
ATOM 724 O O . SER A 1 87 ? -4.111 2.575 -12.722 1.00 89.94 87 SER A O 1
ATOM 726 N N . LYS A 1 88 ? -4.606 4.731 -12.269 1.00 92.31 88 LYS A N 1
ATOM 727 C CA . LYS A 1 88 ? -5.916 4.484 -11.672 1.00 92.31 88 LYS A CA 1
ATOM 728 C C . LYS A 1 88 ? -6.867 3.854 -12.690 1.00 92.31 88 LYS A C 1
ATOM 730 O O . LYS A 1 88 ? -7.607 2.934 -12.358 1.00 92.31 88 LYS A O 1
ATOM 735 N N . GLU A 1 89 ? -6.832 4.329 -13.929 1.00 91.94 89 GLU A N 1
ATOM 736 C CA . GLU A 1 89 ? -7.688 3.869 -15.018 1.00 91.94 89 GLU A CA 1
ATOM 737 C C . GLU A 1 89 ? -7.452 2.390 -15.338 1.00 91.94 89 GLU A C 1
ATOM 739 O O . GLU A 1 89 ? -8.408 1.655 -15.581 1.00 91.94 89 GLU A O 1
ATOM 744 N N . ASP A 1 90 ? -6.198 1.934 -15.303 1.00 90.06 90 ASP A N 1
ATOM 745 C CA . ASP A 1 90 ? -5.871 0.532 -15.564 1.00 90.06 90 ASP A CA 1
ATOM 746 C C . ASP A 1 90 ? -6.327 -0.387 -14.428 1.00 90.06 90 ASP A C 1
ATOM 748 O O . ASP A 1 90 ? -6.865 -1.458 -14.705 1.00 90.06 90 ASP A O 1
ATOM 752 N N . VAL A 1 91 ? -6.187 0.050 -13.169 1.00 92.00 91 VAL A N 1
ATOM 753 C CA . VAL A 1 91 ? -6.724 -0.675 -12.003 1.00 92.00 91 VAL A CA 1
ATOM 754 C C . VAL A 1 91 ? -8.233 -0.840 -12.142 1.00 92.00 91 VAL A C 1
ATOM 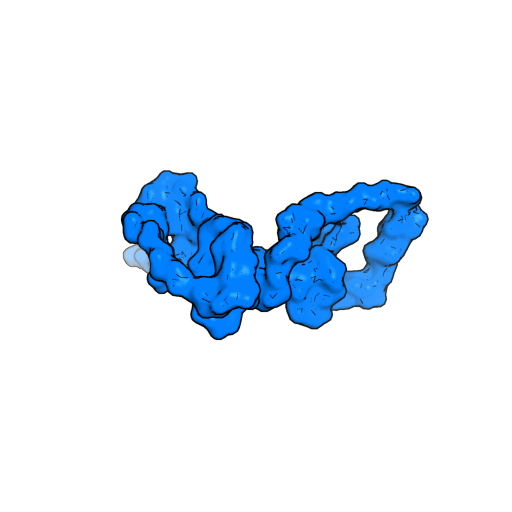756 O O . VAL A 1 91 ? -8.744 -1.956 -12.078 1.00 92.00 91 VAL A O 1
ATOM 759 N N . LEU A 1 92 ? -8.954 0.257 -12.389 1.00 92.00 92 LEU A N 1
ATOM 760 C CA . LEU A 1 92 ? -10.411 0.226 -12.519 1.00 92.00 92 LEU A CA 1
ATOM 761 C C . LEU A 1 92 ? -10.858 -0.622 -13.715 1.00 92.00 92 LEU A C 1
ATOM 763 O O . LEU A 1 92 ? -11.835 -1.362 -13.613 1.00 92.00 92 LEU A O 1
ATOM 767 N N . ARG A 1 93 ? -10.135 -0.566 -14.840 1.00 90.88 93 ARG A N 1
ATOM 768 C CA . ARG A 1 93 ? -10.407 -1.415 -16.007 1.00 90.88 93 ARG A CA 1
ATOM 769 C C . ARG A 1 93 ? -10.199 -2.893 -15.689 1.00 90.88 93 ARG A C 1
ATOM 771 O O . ARG A 1 93 ? -11.041 -3.708 -16.053 1.00 90.88 93 ARG A O 1
ATOM 778 N N . TYR A 1 94 ? -9.115 -3.240 -14.998 1.00 89.94 94 TYR A N 1
ATOM 779 C CA . TYR A 1 94 ? -8.845 -4.614 -14.586 1.00 89.94 94 TYR A CA 1
ATOM 780 C C . TYR A 1 94 ? -9.926 -5.141 -13.630 1.00 89.94 94 TYR A C 1
ATOM 782 O O . TYR A 1 94 ? -10.454 -6.227 -13.853 1.00 89.94 94 TYR A O 1
ATOM 790 N N . VAL A 1 95 ? -10.315 -4.350 -12.626 1.00 91.25 95 VAL A N 1
ATOM 791 C CA . VAL A 1 95 ? -11.349 -4.720 -11.643 1.00 91.25 95 VAL A CA 1
ATOM 792 C C . VAL A 1 95 ? -12.717 -4.916 -12.302 1.00 91.25 95 VAL A C 1
ATOM 794 O O . VAL A 1 95 ? -13.416 -5.874 -11.984 1.00 91.25 95 VAL A O 1
ATOM 797 N N . ASN A 1 96 ? -13.093 -4.043 -13.239 1.00 90.00 96 ASN A N 1
ATOM 798 C CA . ASN A 1 96 ? -14.406 -4.100 -13.885 1.00 90.00 96 ASN A CA 1
ATOM 799 C C . ASN A 1 96 ? -14.495 -5.154 -14.996 1.00 90.00 96 ASN A C 1
ATOM 801 O O . ASN A 1 96 ? -15.535 -5.784 -15.168 1.00 90.00 96 ASN A O 1
ATOM 805 N N . GLU A 1 97 ? -13.437 -5.314 -15.795 1.00 88.31 97 GLU A N 1
ATOM 806 C CA . GLU A 1 97 ? -13.485 -6.099 -17.036 1.00 88.31 97 GLU A CA 1
ATOM 807 C C . GLU A 1 97 ? -12.684 -7.406 -16.964 1.00 88.31 97 GLU A C 1
ATOM 809 O O . GLU A 1 97 ? -12.749 -8.207 -17.896 1.00 88.31 97 GLU A O 1
ATOM 814 N N . GLY A 1 98 ? -11.884 -7.613 -15.913 1.00 79.75 98 GLY A N 1
ATOM 815 C CA . GLY A 1 98 ? -10.963 -8.748 -15.793 1.00 79.75 98 GLY A CA 1
ATOM 816 C C . GLY A 1 98 ? -9.852 -8.758 -16.850 1.00 79.75 98 GLY A C 1
ATOM 817 O O . GLY A 1 98 ? -9.172 -9.769 -17.029 1.00 79.75 98 GLY A O 1
ATOM 818 N N . LYS A 1 99 ? -9.672 -7.660 -17.594 1.00 72.50 99 LYS A N 1
ATOM 819 C CA . LYS A 1 99 ? -8.715 -7.584 -18.701 1.00 72.50 99 LYS A CA 1
ATOM 820 C C . LYS A 1 99 ? -7.341 -7.177 -18.203 1.00 72.50 99 LYS A C 1
ATOM 822 O O . LYS A 1 99 ? -7.176 -6.137 -17.572 1.00 72.50 99 LYS A O 1
ATOM 827 N N . ILE A 1 100 ? -6.347 -7.965 -18.588 1.00 67.38 100 ILE A N 1
ATOM 828 C CA . ILE A 1 100 ? -4.936 -7.667 -18.375 1.00 67.38 100 ILE A CA 1
ATOM 829 C C . ILE A 1 100 ? -4.389 -7.203 -19.724 1.00 67.38 100 ILE A C 1
ATOM 831 O O . ILE A 1 100 ? -4.267 -7.998 -20.653 1.00 67.38 100 ILE A O 1
ATOM 835 N N . SER A 1 101 ? -4.109 -5.909 -19.870 1.00 61.81 101 SER A N 1
ATOM 836 C CA . SER A 1 101 ? -3.249 -5.452 -20.963 1.00 61.81 101 SER A CA 1
ATOM 837 C C . SER A 1 101 ? -1.804 -5.703 -20.549 1.00 61.81 101 SER A C 1
ATOM 839 O O . SER A 1 101 ? -1.386 -5.214 -19.501 1.00 61.81 101 SER A O 1
ATOM 841 N N . GLU A 1 102 ? -1.058 -6.465 -21.349 1.00 57.25 102 GLU A N 1
ATOM 842 C CA . GLU A 1 102 ? 0.383 -6.644 -21.172 1.00 57.25 102 GLU A CA 1
ATOM 843 C C . GLU A 1 102 ? 1.049 -5.261 -21.172 1.00 57.25 102 GLU A C 1
ATOM 845 O O . GLU A 1 102 ? 0.931 -4.504 -22.137 1.00 57.25 102 GLU A O 1
ATOM 850 N N . TRP A 1 103 ? 1.659 -4.885 -20.047 1.00 62.31 103 TRP A N 1
ATOM 851 C CA . TRP A 1 103 ? 2.231 -3.556 -19.877 1.00 62.31 103 TRP A CA 1
ATOM 852 C C . TRP A 1 103 ? 3.738 -3.591 -20.108 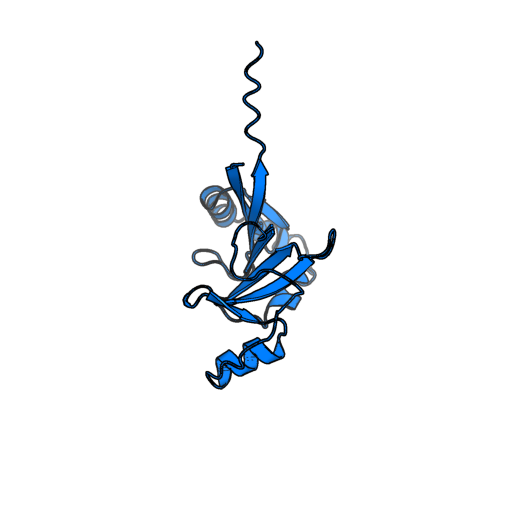1.00 62.31 103 TRP A C 1
ATOM 854 O O . TRP A 1 103 ? 4.467 -4.322 -19.436 1.00 62.31 103 TRP A O 1
ATOM 864 N N . ASP A 1 104 ? 4.219 -2.763 -21.033 1.00 55.94 104 ASP A N 1
ATOM 865 C CA . ASP A 1 104 ? 5.634 -2.711 -21.392 1.00 55.94 104 ASP A CA 1
ATOM 866 C C . ASP A 1 104 ? 6.374 -1.749 -20.444 1.00 55.94 104 ASP A C 1
ATOM 868 O O . ASP A 1 104 ? 6.578 -0.571 -20.725 1.00 55.94 104 ASP A O 1
ATOM 872 N N . VAL A 1 105 ? 6.778 -2.256 -19.274 1.00 61.28 105 VAL A N 1
ATOM 873 C CA . VAL A 1 105 ? 7.684 -1.542 -18.345 1.00 61.28 105 VAL A CA 1
ATOM 874 C C . VAL A 1 105 ? 9.145 -1.577 -18.816 1.00 61.28 105 VAL A C 1
ATOM 876 O O . VAL A 1 105 ? 10.043 -1.092 -18.118 1.00 61.28 105 VAL A O 1
ATOM 879 N N . LYS A 1 106 ? 9.408 -2.193 -19.980 1.00 63.53 106 LYS A N 1
ATOM 880 C CA . LYS A 1 106 ? 10.753 -2.519 -20.460 1.00 63.53 106 LYS A CA 1
ATOM 881 C C . LYS A 1 106 ? 11.665 -1.296 -20.427 1.00 63.53 106 LYS A C 1
ATOM 883 O O . LYS A 1 106 ? 11.487 -0.328 -21.158 1.00 63.53 106 LYS A O 1
ATOM 888 N N . GLY A 1 107 ? 12.679 -1.381 -19.569 1.00 66.19 107 GLY A N 1
ATOM 889 C CA . GLY A 1 107 ? 13.771 -0.415 -19.468 1.00 66.19 107 GLY A CA 1
ATOM 890 C C . GLY A 1 107 ? 13.604 0.685 -18.413 1.00 66.19 107 GLY A C 1
ATOM 891 O O . GLY A 1 107 ? 14.604 1.322 -18.084 1.00 66.19 107 GLY A O 1
ATOM 892 N N . LEU A 1 108 ? 12.412 0.896 -17.838 1.00 73.50 108 LEU A N 1
ATOM 893 C CA . LEU A 1 108 ? 12.182 1.961 -16.843 1.00 73.50 108 LEU A CA 1
ATOM 894 C C . LEU A 1 108 ? 12.418 1.49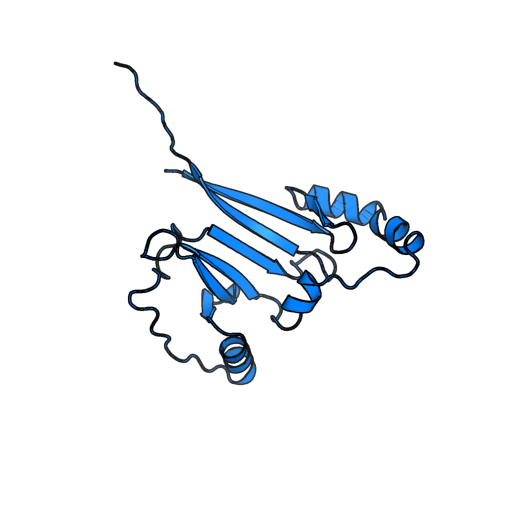9 -15.401 1.00 73.50 108 LEU A C 1
ATOM 896 O O . LEU A 1 108 ? 13.142 2.147 -14.639 1.00 73.50 108 LEU A O 1
ATOM 900 N N . CYS A 1 109 ? 11.840 0.362 -15.025 1.00 79.19 109 CYS A N 1
ATOM 901 C CA . CYS A 1 109 ? 12.097 -0.273 -13.741 1.00 79.19 109 CYS A CA 1
ATOM 902 C C . CYS A 1 109 ? 12.082 -1.793 -13.890 1.00 79.19 109 CYS A C 1
ATOM 904 O O . CYS A 1 109 ? 11.349 -2.342 -14.712 1.00 79.19 109 CYS A O 1
ATOM 906 N N . ASP A 1 110 ? 12.871 -2.470 -13.065 1.00 80.69 110 ASP A N 1
ATOM 907 C CA . ASP A 1 110 ? 12.772 -3.916 -12.921 1.00 80.69 110 ASP A CA 1
ATOM 908 C C . ASP A 1 110 ? 11.564 -4.240 -12.028 1.00 80.69 110 ASP A C 1
ATOM 910 O O . ASP A 1 110 ? 11.531 -3.876 -10.852 1.00 80.69 110 ASP A O 1
ATOM 914 N N . THR A 1 111 ? 10.525 -4.848 -12.600 1.00 81.31 111 THR A N 1
ATOM 915 C CA . THR A 1 111 ? 9.359 -5.328 -11.840 1.00 81.31 111 THR A CA 1
ATOM 916 C C . THR A 1 111 ? 9.497 -6.784 -11.396 1.00 81.31 111 THR A C 1
ATOM 918 O O . THR A 1 111 ? 8.611 -7.291 -10.713 1.00 81.31 111 THR A O 1
ATOM 921 N N . ILE A 1 112 ? 10.567 -7.466 -11.816 1.00 81.31 112 ILE A N 1
ATOM 922 C CA . ILE A 1 112 ? 10.817 -8.884 -11.550 1.00 81.31 112 ILE A CA 1
ATOM 923 C C . ILE A 1 112 ? 11.543 -9.034 -10.215 1.00 81.31 112 ILE A C 1
ATOM 925 O O . ILE A 1 112 ? 11.143 -9.852 -9.393 1.00 81.31 112 ILE A O 1
ATOM 929 N N . SER A 1 113 ? 12.592 -8.240 -9.986 1.00 84.75 113 SER A N 1
ATOM 930 C CA . SER A 1 113 ? 13.299 -8.229 -8.703 1.00 84.75 113 SER A CA 1
ATOM 931 C C . SER A 1 113 ? 12.446 -7.591 -7.604 1.00 84.75 113 SER 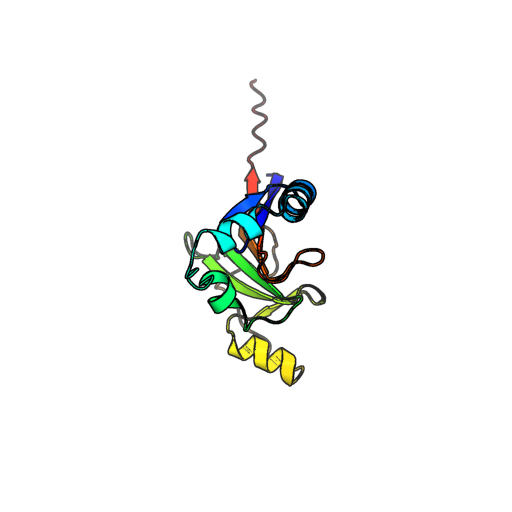A C 1
ATOM 933 O O . SER A 1 113 ? 11.738 -6.617 -7.846 1.00 84.75 113 SER A O 1
ATOM 935 N N . GLU A 1 114 ? 12.523 -8.110 -6.381 1.00 86.44 114 GLU A N 1
ATOM 936 C CA . GLU A 1 114 ? 11.953 -7.467 -5.188 1.00 86.44 114 GLU A CA 1
ATOM 937 C C . GLU A 1 114 ? 12.970 -6.545 -4.493 1.00 86.44 114 GLU A C 1
ATOM 939 O O . GLU A 1 114 ? 12.597 -5.682 -3.703 1.00 86.44 114 GLU A O 1
ATOM 944 N N . ASP A 1 115 ? 14.258 -6.636 -4.850 1.00 86.12 115 ASP A N 1
ATOM 945 C CA . ASP A 1 115 ? 15.350 -5.884 -4.215 1.00 86.12 115 ASP A CA 1
ATOM 946 C C . ASP A 1 115 ? 15.294 -4.373 -4.476 1.00 86.12 115 ASP A C 1
ATOM 948 O O . ASP A 1 115 ? 16.080 -3.607 -3.902 1.00 86.12 115 ASP A O 1
ATOM 952 N N . ASN A 1 116 ? 14.452 -3.936 -5.412 1.00 89.12 116 ASN A N 1
ATOM 953 C CA . ASN A 1 116 ? 14.229 -2.529 -5.719 1.00 89.12 116 ASN A CA 1
ATOM 954 C C . ASN A 1 116 ? 12.923 -1.987 -5.133 1.00 89.12 116 ASN A C 1
ATOM 956 O O . ASN A 1 116 ? 12.639 -0.808 -5.343 1.00 89.12 116 ASN A O 1
ATOM 960 N N . ILE A 1 117 ? 12.143 -2.792 -4.410 1.00 92.44 117 ILE A N 1
ATOM 961 C CA . ILE A 1 117 ? 10.992 -2.294 -3.659 1.00 92.44 117 ILE A CA 1
ATOM 962 C C . ILE A 1 117 ? 11.522 -1.441 -2.503 1.00 92.44 117 ILE A C 1
ATOM 964 O O . ILE A 1 117 ? 12.436 -1.839 -1.784 1.00 92.44 117 ILE A O 1
ATOM 968 N N . LEU A 1 118 ? 10.980 -0.232 -2.373 1.00 94.00 118 LEU A N 1
ATOM 969 C CA . LEU A 1 118 ? 11.327 0.733 -1.330 1.00 94.00 118 LEU A CA 1
ATOM 970 C C . LEU A 1 118 ? 10.238 0.797 -0.266 1.00 94.00 118 LEU A C 1
ATOM 972 O O . LEU A 1 118 ? 10.550 0.852 0.921 1.00 94.00 118 LEU A O 1
ATOM 976 N N . ALA A 1 119 ? 8.975 0.776 -0.694 1.00 96.06 119 ALA A N 1
ATOM 977 C CA . ALA A 1 119 ? 7.838 0.776 0.209 1.00 96.06 119 ALA A CA 1
ATOM 978 C C . ALA A 1 119 ? 6.612 0.085 -0.402 1.00 96.06 119 ALA A C 1
ATOM 980 O O . ALA A 1 119 ? 6.437 0.087 -1.623 1.00 96.06 119 ALA A O 1
ATOM 981 N N . GLN A 1 120 ? 5.747 -0.454 0.451 1.00 96.25 120 GLN A N 1
ATOM 982 C CA . GLN A 1 120 ? 4.375 -0.837 0.125 1.00 96.25 120 GLN A CA 1
ATOM 983 C C . GLN A 1 120 ? 3.428 -0.178 1.129 1.00 96.25 120 GLN A C 1
ATOM 985 O O . GLN A 1 120 ? 3.637 -0.292 2.332 1.00 96.25 120 GLN A O 1
ATOM 990 N N . VAL A 1 121 ? 2.401 0.505 0.631 1.00 95.81 121 VAL A N 1
ATOM 991 C CA . VAL A 1 121 ? 1.387 1.188 1.440 1.00 95.81 121 VAL A CA 1
ATOM 992 C C . VAL A 1 121 ? 0.042 0.509 1.222 1.00 95.81 121 VAL A C 1
ATOM 994 O O . VAL A 1 121 ? -0.483 0.496 0.106 1.00 95.81 121 VAL A O 1
ATOM 997 N N . GLU A 1 122 ? -0.493 -0.056 2.292 1.00 95.25 122 GLU A N 1
ATOM 998 C CA . GLU A 1 122 ? -1.790 -0.711 2.384 1.00 95.25 122 GLU A CA 1
ATOM 999 C C . GLU A 1 122 ? -2.781 0.233 3.073 1.00 95.25 122 GLU A C 1
ATOM 1001 O O . GLU A 1 122 ? -2.529 0.727 4.173 1.00 95.25 122 GLU A O 1
ATOM 1006 N N . PHE A 1 123 ? -3.905 0.498 2.411 1.00 93.56 123 PHE A N 1
ATOM 1007 C CA . PHE A 1 123 ? -4.991 1.315 2.948 1.00 93.56 123 PHE A CA 1
ATOM 1008 C C . PHE A 1 123 ? -6.096 0.395 3.445 1.00 93.56 123 PHE A C 1
ATOM 1010 O O . PHE A 1 123 ? -6.441 -0.554 2.747 1.00 93.56 123 PHE A O 1
ATOM 1017 N N . ASN A 1 124 ? -6.677 0.711 4.604 1.00 91.81 124 ASN A N 1
ATOM 1018 C CA . ASN A 1 124 ? -7.673 -0.134 5.268 1.00 91.81 124 ASN A CA 1
ATOM 1019 C C . ASN A 1 124 ? -7.152 -1.570 5.480 1.00 91.81 124 ASN A C 1
ATOM 1021 O O . ASN A 1 124 ? -7.773 -2.514 4.991 1.00 91.81 124 ASN A O 1
ATOM 1025 N N . PRO A 1 125 ? -5.997 -1.744 6.150 1.00 92.69 125 PRO A N 1
ATOM 1026 C CA . PRO A 1 125 ? -5.429 -3.065 6.374 1.00 92.69 125 PRO A CA 1
ATOM 1027 C C . PRO A 1 125 ? -6.400 -3.947 7.162 1.00 92.69 125 PRO A C 1
ATOM 1029 O O . PRO A 1 125 ? -7.099 -3.478 8.067 1.00 92.69 125 PRO A O 1
ATOM 1032 N N . ASP A 1 126 ? -6.405 -5.237 6.834 1.00 90.44 126 ASP A N 1
ATOM 1033 C CA . ASP A 1 126 ? -7.248 -6.223 7.506 1.00 90.44 126 ASP A CA 1
ATOM 1034 C C . ASP A 1 126 ? -7.043 -6.184 9.031 1.00 90.44 126 ASP A C 1
ATOM 1036 O O . ASP A 1 126 ? -5.919 -6.097 9.526 1.00 90.44 126 ASP A O 1
ATOM 1040 N N . GLY A 1 127 ? -8.142 -6.267 9.784 1.00 90.00 127 GLY A N 1
ATOM 1041 C CA . GLY A 1 127 ? -8.116 -6.261 11.251 1.00 90.00 127 GLY A CA 1
ATOM 1042 C C . GLY A 1 127 ? -8.102 -4.873 11.901 1.00 90.00 127 GLY A C 1
ATOM 1043 O O . GLY A 1 127 ? -8.285 -4.792 13.115 1.00 90.00 127 GLY A O 1
ATOM 1044 N N . LEU A 1 128 ? -7.972 -3.789 11.125 1.00 92.19 128 LEU A N 1
ATOM 1045 C CA . LEU A 1 128 ? -8.084 -2.414 11.618 1.00 92.19 128 LEU A CA 1
ATOM 1046 C C . LEU A 1 128 ? -9.316 -1.690 11.041 1.00 92.19 128 LEU A C 1
ATOM 1048 O O . LEU A 1 128 ? -9.820 -2.056 9.976 1.00 92.19 128 LEU A O 1
ATOM 1052 N N . PRO A 1 129 ? -9.840 -0.660 11.734 1.00 91.62 129 PRO A N 1
ATOM 1053 C CA . PRO A 1 129 ? -10.927 0.157 11.211 1.00 91.62 129 PRO A CA 1
ATOM 1054 C C . PRO A 1 129 ? -10.575 0.843 9.887 1.00 91.62 129 PRO A C 1
ATOM 1056 O O . PRO A 1 129 ? -9.413 1.108 9.571 1.00 91.62 129 PRO A O 1
ATOM 1059 N N . LYS A 1 130 ? -11.613 1.216 9.134 1.00 89.31 130 LYS A N 1
ATOM 1060 C CA . LYS A 1 130 ? -11.452 2.000 7.907 1.00 89.31 130 LYS A CA 1
ATOM 1061 C C . LYS A 1 130 ? -10.718 3.313 8.198 1.00 89.31 130 LYS A C 1
ATOM 1063 O O . LYS A 1 130 ? -11.018 3.985 9.180 1.00 89.31 130 LYS A O 1
ATOM 1068 N N . GLY A 1 131 ? -9.791 3.683 7.323 1.00 89.69 131 GLY A N 1
ATOM 1069 C CA . GLY A 1 131 ? -8.948 4.867 7.454 1.00 89.69 131 GLY A CA 1
ATOM 1070 C C . GLY A 1 131 ? -7.507 4.543 7.822 1.00 89.69 131 GLY A C 1
ATOM 1071 O O . GLY A 1 131 ? -6.609 5.263 7.394 1.00 89.69 131 GLY A O 1
ATOM 1072 N N . TRP A 1 132 ? -7.271 3.456 8.558 1.00 93.12 132 TRP A N 1
ATOM 1073 C CA . TRP A 1 132 ? -5.921 3.074 8.958 1.00 93.12 132 TRP A CA 1
ATOM 1074 C C . TRP A 1 132 ? -5.030 2.804 7.746 1.00 93.12 132 TRP A C 1
ATOM 1076 O O . TRP A 1 132 ? -5.474 2.290 6.715 1.00 93.12 132 TRP A O 1
ATOM 1086 N N . VAL A 1 133 ? -3.755 3.151 7.888 1.00 94.81 133 VAL A N 1
ATOM 1087 C CA . VAL A 1 133 ? -2.735 2.937 6.860 1.00 94.81 133 VAL A CA 1
ATOM 1088 C C . VAL A 1 133 ? -1.635 2.068 7.438 1.00 94.81 133 VAL A C 1
ATOM 1090 O O . VAL A 1 133 ? -1.178 2.305 8.553 1.00 94.81 133 VAL A O 1
ATOM 1093 N N . LYS A 1 134 ? -1.197 1.069 6.674 1.00 95.38 134 LYS A N 1
ATOM 1094 C CA . LYS A 1 134 ? -0.036 0.245 6.996 1.00 95.38 134 LYS A CA 1
ATOM 1095 C C . LYS A 1 134 ? 1.042 0.446 5.941 1.00 95.38 134 LYS A C 1
ATOM 1097 O O . LYS A 1 134 ? 0.806 0.242 4.754 1.00 95.38 134 LYS A O 1
ATOM 1102 N N . GLU A 1 135 ? 2.236 0.825 6.371 1.00 96.38 135 GLU A N 1
ATOM 1103 C CA . GLU A 1 135 ? 3.401 1.007 5.510 1.00 96.38 135 GLU A CA 1
ATOM 1104 C C . GLU A 1 135 ? 4.461 -0.054 5.823 1.00 96.38 135 GLU A C 1
ATOM 1106 O O . GLU A 1 135 ? 4.846 -0.263 6.973 1.00 96.38 135 GLU A O 1
ATOM 1111 N N . LEU A 1 136 ? 4.956 -0.717 4.781 1.00 95.50 136 LEU A N 1
ATOM 1112 C CA . LEU A 1 136 ? 6.124 -1.589 4.820 1.00 95.50 136 LEU A CA 1
ATOM 1113 C C . LEU A 1 136 ? 7.272 -0.889 4.100 1.00 95.50 136 LEU A C 1
ATOM 1115 O O . LEU A 1 136 ? 7.208 -0.712 2.888 1.00 95.50 136 LEU A O 1
ATOM 1119 N N . VAL A 1 137 ? 8.327 -0.516 4.822 1.00 95.12 137 VAL A N 1
ATOM 1120 C CA . VAL A 1 137 ? 9.514 0.165 4.284 1.00 95.12 137 VAL A CA 1
ATOM 1121 C C . VAL A 1 137 ? 10.684 -0.807 4.209 1.00 95.12 137 VAL A C 1
ATOM 1123 O O . VAL A 1 137 ? 11.105 -1.368 5.219 1.00 95.12 137 VAL A O 1
ATOM 1126 N N . PHE A 1 138 ? 11.272 -0.953 3.027 1.00 92.25 138 PHE A N 1
ATOM 1127 C CA . PHE A 1 138 ? 12.387 -1.859 2.777 1.00 92.25 138 PHE A CA 1
ATOM 1128 C C . PHE A 1 138 ? 13.705 -1.084 2.751 1.00 92.25 138 PHE A C 1
ATOM 1130 O O . PHE A 1 138 ? 13.898 -0.156 1.963 1.00 92.25 138 PHE A O 1
ATOM 1137 N N . ARG A 1 139 ? 14.645 -1.464 3.620 1.00 86.75 139 ARG A N 1
ATOM 1138 C CA . ARG A 1 139 ? 15.973 -0.842 3.711 1.00 86.75 139 ARG A CA 1
ATOM 1139 C C . ARG A 1 139 ? 17.070 -1.875 3.502 1.00 86.75 139 ARG A C 1
ATOM 1141 O O . ARG A 1 139 ? 17.051 -2.952 4.091 1.00 86.75 139 ARG A O 1
ATOM 1148 N N . LYS A 1 140 ? 18.068 -1.519 2.689 1.00 83.06 140 LYS A N 1
ATOM 1149 C CA . LYS A 1 140 ? 19.285 -2.321 2.513 1.00 83.06 140 LYS A CA 1
ATOM 1150 C C . LYS A 1 140 ? 20.258 -2.021 3.644 1.00 83.06 140 LYS A C 1
ATOM 1152 O O . LYS A 1 140 ? 20.757 -0.903 3.754 1.00 83.06 140 LYS A O 1
ATOM 1157 N N . CYS A 1 141 ? 20.551 -3.035 4.445 1.00 73.31 141 CYS A N 1
ATOM 1158 C CA . CYS A 1 141 ? 21.578 -2.984 5.470 1.00 73.31 141 CYS A CA 1
ATOM 1159 C C . CYS A 1 141 ? 22.865 -3.617 4.929 1.00 73.31 141 CYS A C 1
ATOM 1161 O O . CYS A 1 141 ? 22.880 -4.731 4.389 1.00 73.31 141 CYS A O 1
ATOM 1163 N N . ASN A 1 142 ? 23.973 -2.890 5.060 1.00 67.56 142 ASN A N 1
ATOM 1164 C CA . ASN A 1 142 ? 25.294 -3.445 4.813 1.00 67.56 142 ASN A CA 1
ATOM 1165 C C . ASN A 1 142 ? 25.677 -4.251 6.055 1.00 67.56 142 ASN A C 1
ATOM 1167 O O . ASN A 1 142 ? 25.991 -3.652 7.082 1.00 67.56 142 ASN A O 1
ATOM 1171 N N . ASP A 1 143 ? 25.683 -5.583 5.966 1.00 58.91 143 ASP A N 1
ATOM 1172 C CA . ASP A 1 143 ? 26.275 -6.447 6.995 1.00 58.91 143 ASP A CA 1
ATOM 1173 C C . ASP A 1 143 ? 27.799 -6.293 6.949 1.00 58.91 143 ASP A C 1
ATOM 1175 O O . ASP A 1 143 ? 28.540 -7.136 6.445 1.00 58.91 143 ASP A O 1
ATOM 1179 N N . GLY A 1 144 ? 28.281 -5.141 7.403 1.00 53.19 144 GLY A N 1
ATOM 1180 C CA . GLY A 1 144 ? 29.691 -4.834 7.525 1.00 53.19 144 GLY A CA 1
ATOM 1181 C C . GLY A 1 144 ? 30.297 -5.589 8.697 1.00 53.19 144 GLY A C 1
ATOM 1182 O O . GLY A 1 144 ? 30.742 -4.958 9.650 1.00 53.19 144 GLY A O 1
ATOM 1183 N N . ILE A 1 145 ? 30.377 -6.922 8.629 1.00 55.28 145 ILE A N 1
ATOM 1184 C CA . ILE A 1 145 ? 31.394 -7.632 9.406 1.00 55.28 145 ILE A CA 1
ATOM 1185 C C . ILE A 1 145 ? 32.727 -7.300 8.734 1.00 55.28 145 ILE A C 1
ATOM 1187 O O . ILE A 1 145 ? 33.213 -8.021 7.862 1.00 55.28 145 ILE A O 1
ATOM 1191 N N . ARG A 1 146 ? 33.310 -6.158 9.113 1.00 53.88 146 ARG A N 1
ATOM 1192 C CA . ARG A 1 146 ? 34.734 -5.905 8.909 1.00 53.88 146 ARG A CA 1
ATOM 1193 C C . ARG A 1 146 ? 35.470 -6.974 9.712 1.00 53.88 146 ARG A C 1
ATOM 1195 O O . ARG A 1 146 ? 35.547 -6.884 10.931 1.00 53.88 146 ARG A O 1
ATOM 1202 N N . LYS A 1 147 ? 35.955 -8.016 9.039 1.00 52.56 147 LYS A N 1
ATOM 1203 C CA . LYS A 1 147 ? 37.034 -8.832 9.592 1.00 52.56 147 LYS A CA 1
ATOM 1204 C C . LYS A 1 147 ? 38.297 -7.990 9.453 1.00 52.56 147 LYS A C 1
ATOM 1206 O O . LYS A 1 147 ? 38.806 -7.854 8.343 1.00 52.56 147 LYS A O 1
ATOM 1211 N N . ASP A 1 148 ? 38.694 -7.336 10.541 1.00 36.72 148 ASP A N 1
ATOM 1212 C CA . ASP A 1 148 ? 40.021 -6.724 10.629 1.00 36.72 148 ASP A CA 1
ATOM 1213 C C . ASP A 1 148 ? 41.081 -7.850 10.544 1.00 36.72 148 ASP A C 1
ATOM 1215 O O . ASP A 1 148 ? 40.794 -8.946 11.048 1.00 36.72 148 ASP A O 1
ATOM 1219 N N . PRO A 1 149 ? 42.225 -7.644 9.859 1.00 61.41 149 PRO A N 1
ATOM 1220 C CA . PRO A 1 149 ? 43.274 -8.652 9.678 1.00 61.41 149 PRO A CA 1
ATOM 1221 C C . PRO A 1 149 ? 43.902 -9.177 10.973 1.00 61.41 149 PRO A C 1
ATOM 1223 O O . PRO A 1 149 ? 44.036 -8.395 11.942 1.00 61.41 149 PRO A O 1
#

Secondary structure (DSSP, 8-state):
-EEEEEEEEE-TTT--EESSHHHHHHHHHTTHHHHHHHH-TTPPP-HHHHHHTTSPTTEEEEEEE-SSTT-EEEEEEETTTTEEESSHHHHHHHHHH---PPP--TTT--SS-STTEEEEEEES-TTS-TT-EEEEEEEEE--------

pLDDT: mean 84.03, std 12.95, range [36.72, 96.75]

Foldseek 3Di:
DDKDKFKWKADLQPRDIDRDPVVVVVVVVVCPSVVSPVVPVDRDHSVVLVVCVLQDAQWKWWWFDWPDPPDIAIWIARNVVRDTDRDSVQNVCCVVPVDDDDDCCDRTHDSPDPLGTAKIKHAPDPPDDHRMIMMIGIDDDDPPPPPDD

InterPro domains:
  IPR001739 Methyl-CpG DNA binding [PF01429] (50-99)
  IPR001739 Methyl-CpG DNA binding [PS50982] (45-116)
  IPR016177 DNA-binding domain superfamily [SSF54171] (41-104)
  IPR038945 Methyl-CpG-binding domain-containing protein 13-like [PTHR34067] (7-149)

Sequence (149 aa):
FLIVSLQYYTSPVSDYTFSTEMEALDYLFSEMDERILESEACAEDNELHKMHSWLPDGWVVEVRAGTMRDKMYKFYVHLPTGMRFFSKEDVLRYVNEGKISEWDVKGLCDTISEDNILAQVEFNPDGLPKGWVKELVFRKCNDGIRKDP

Radius of gyration: 18.56 Å; chains: 1; bounding box: 59×33×46 Å

Organism: Aegilops tauschii subsp. strangulata (NCBI:txid200361)